Protein AF-A0A822CSU9-F1 (afdb_monomer)

pLDDT: mean 90.87, std 5.8, range [74.0, 97.38]

Organism: NCBI:txid392032

Mean predicted aligned error: 4.39 Å

Secondary structure (DSSP, 8-state):
-HHHHHHTTSS-STT--HHHHHHHHHHHSPPPTTS--HHHHHHHHHH-S-GGGGGGGHHHHHHHHHHHHHSPP----------

Structure (mmCIF, N/CA/C/O backbone):
data_AF-A0A822CSU9-F1
#
_entry.id   AF-A0A822CSU9-F1
#
loop_
_atom_site.group_PDB
_atom_site.id
_atom_site.type_symbol
_atom_site.label_atom_id
_atom_site.label_alt_id
_atom_site.label_comp_id
_atom_site.label_asym_id
_atom_site.label_entity_id
_atom_site.label_seq_id
_atom_site.pdbx_PDB_ins_code
_atom_site.Cartn_x
_atom_site.Cartn_y
_atom_site.Cartn_z
_atom_site.occupancy
_atom_site.B_iso_or_equiv
_atom_site.auth_seq_id
_atom_site.auth_comp_id
_atom_site.auth_asym_id
_atom_site.auth_atom_id
_atom_site.pdbx_PDB_model_num
ATOM 1 N N . MET A 1 1 ? 8.458 11.788 -3.645 1.00 76.25 1 MET A N 1
ATOM 2 C CA . MET A 1 1 ? 7.189 11.036 -3.468 1.00 76.25 1 MET A CA 1
ATOM 3 C C . MET A 1 1 ? 7.182 10.237 -2.173 1.00 76.25 1 MET A C 1
ATOM 5 O O . MET A 1 1 ? 6.219 10.361 -1.435 1.00 76.25 1 MET A O 1
ATOM 9 N N . VAL A 1 2 ? 8.240 9.475 -1.863 1.00 79.50 2 VAL A N 1
ATOM 10 C CA . VAL A 1 2 ? 8.367 8.766 -0.572 1.00 79.50 2 VAL A CA 1
ATOM 11 C C . VAL A 1 2 ? 8.332 9.740 0.612 1.00 79.50 2 VAL A C 1
ATOM 13 O O . VAL A 1 2 ? 7.531 9.551 1.518 1.00 79.50 2 VAL A O 1
ATOM 16 N N . ASP A 1 3 ? 9.094 10.835 0.553 1.00 80.56 3 ASP A N 1
ATOM 17 C CA . ASP A 1 3 ? 9.113 11.832 1.638 1.00 80.56 3 ASP A CA 1
ATOM 18 C C . ASP A 1 3 ? 7.754 12.510 1.843 1.00 80.56 3 ASP A C 1
ATOM 20 O O . ASP A 1 3 ? 7.345 12.757 2.971 1.00 80.56 3 ASP A O 1
ATOM 24 N N . ILE A 1 4 ? 7.015 12.746 0.752 1.00 84.06 4 ILE A N 1
ATOM 25 C CA . ILE A 1 4 ? 5.650 13.294 0.792 1.00 84.06 4 ILE A CA 1
ATOM 26 C C . ILE A 1 4 ? 4.715 12.321 1.516 1.00 84.06 4 ILE A C 1
ATOM 28 O O . ILE A 1 4 ? 3.894 12.738 2.327 1.00 84.06 4 ILE A O 1
ATOM 32 N N . ALA A 1 5 ? 4.837 11.021 1.240 1.00 85.56 5 ALA A N 1
ATOM 33 C CA . ALA A 1 5 ? 4.039 10.014 1.923 1.00 85.56 5 ALA A CA 1
ATOM 34 C C . ALA A 1 5 ? 4.367 9.952 3.419 1.00 85.56 5 ALA A C 1
ATOM 36 O O . ALA A 1 5 ? 3.446 9.963 4.225 1.00 85.56 5 ALA A O 1
ATOM 37 N N . LEU A 1 6 ? 5.652 9.971 3.789 1.00 82.00 6 LEU A N 1
ATOM 38 C CA . LEU A 1 6 ? 6.082 9.990 5.190 1.00 82.00 6 LEU A CA 1
ATOM 39 C C . LEU A 1 6 ? 5.568 11.231 5.934 1.00 82.00 6 LEU A C 1
ATOM 41 O O . LEU A 1 6 ? 5.002 11.101 7.015 1.00 82.00 6 LEU A O 1
ATOM 45 N N . GLN A 1 7 ? 5.691 12.419 5.336 1.00 86.25 7 GLN A N 1
ATOM 46 C CA . GLN A 1 7 ? 5.200 13.673 5.923 1.00 86.25 7 GLN A CA 1
ATOM 47 C C . GLN A 1 7 ? 3.689 13.652 6.184 1.00 86.25 7 GLN A C 1
ATOM 49 O O . GLN A 1 7 ? 3.227 14.155 7.205 1.00 86.25 7 GLN A O 1
ATOM 54 N N . ASN A 1 8 ? 2.926 13.039 5.281 1.00 84.19 8 ASN A N 1
ATOM 55 C CA . ASN A 1 8 ? 1.472 12.927 5.386 1.00 84.19 8 ASN A CA 1
ATOM 56 C C . ASN A 1 8 ? 1.005 11.761 6.276 1.00 84.19 8 ASN A C 1
ATOM 58 O O . ASN A 1 8 ? -0.198 11.545 6.412 1.00 84.19 8 ASN A O 1
ATOM 62 N N . SER A 1 9 ? 1.936 11.002 6.852 1.00 88.62 9 SER A N 1
ATOM 63 C CA . SER A 1 9 ? 1.672 9.805 7.654 1.00 88.62 9 SER A CA 1
ATOM 64 C C . SER A 1 9 ? 2.112 9.956 9.112 1.00 88.62 9 SER A C 1
ATOM 66 O O . SER A 1 9 ? 2.227 8.955 9.818 1.00 88.62 9 SER A O 1
ATOM 68 N N . ASN A 1 10 ? 2.347 11.189 9.572 1.00 81.94 10 ASN A N 1
ATOM 69 C CA . ASN A 1 10 ? 2.646 11.486 10.972 1.00 81.94 10 ASN A CA 1
ATOM 70 C C . ASN A 1 10 ? 1.443 11.169 11.876 1.00 81.94 10 ASN A C 1
ATOM 72 O O . ASN A 1 10 ? 0.317 11.526 11.545 1.00 81.94 10 ASN A O 1
ATOM 76 N N . GLU A 1 11 ? 1.712 10.519 13.014 1.00 83.75 11 GLU A N 1
ATOM 77 C CA . GLU A 1 11 ? 0.720 10.141 14.040 1.00 83.75 11 GLU A CA 1
ATOM 78 C C . GLU A 1 11 ? -0.536 9.451 13.475 1.00 83.75 11 GLU A C 1
ATOM 80 O O . GLU A 1 11 ? -1.661 9.925 13.656 1.00 83.75 11 GLU A O 1
ATOM 85 N N . PRO A 1 12 ? -0.376 8.327 12.756 1.00 82.75 12 PRO A N 1
ATOM 86 C CA . PRO A 1 12 ? -1.508 7.694 12.108 1.00 82.75 12 PRO A CA 1
ATOM 87 C C . PRO A 1 12 ? -2.462 7.056 13.142 1.00 82.75 12 PRO A C 1
ATOM 89 O O . PRO A 1 12 ? -2.019 6.571 14.188 1.00 82.75 12 PRO A O 1
ATOM 92 N N . PRO A 1 13 ? -3.777 7.038 12.859 1.00 78.75 13 PRO A N 1
ATOM 93 C CA . PRO A 1 13 ? -4.772 6.432 13.740 1.00 78.75 13 PRO A CA 1
ATOM 94 C C . PRO A 1 13 ? -4.658 4.897 13.756 1.00 78.75 13 PRO A C 1
ATOM 96 O O . PRO A 1 13 ? -3.859 4.301 13.038 1.00 78.75 1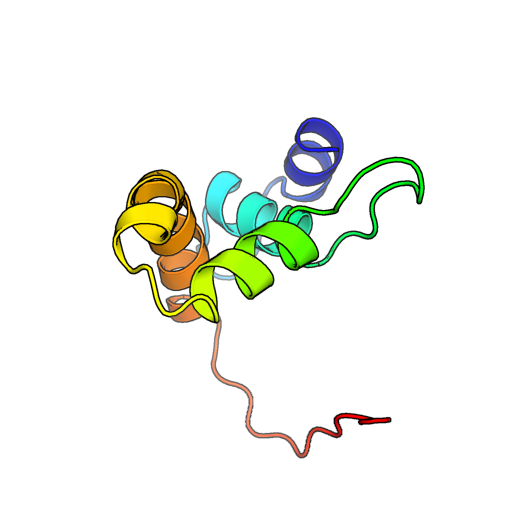3 PRO A O 1
ATOM 99 N N . ASP A 1 14 ? -5.485 4.235 14.567 1.00 78.81 14 ASP A N 1
ATOM 100 C CA . ASP A 1 14 ? -5.701 2.777 14.511 1.00 78.81 14 ASP A CA 1
ATOM 101 C C . ASP A 1 14 ? -4.472 1.898 14.831 1.00 78.81 14 ASP A C 1
ATOM 103 O O . ASP A 1 14 ? -4.436 0.711 14.508 1.00 78.81 14 ASP A O 1
ATOM 107 N N . GLY A 1 15 ? -3.459 2.453 15.508 1.00 82.62 15 GLY A N 1
ATOM 108 C CA . GLY A 1 15 ? -2.300 1.692 15.995 1.00 82.62 15 GLY A CA 1
ATOM 109 C C . GLY A 1 15 ? -1.350 1.198 14.896 1.00 82.62 15 GLY A C 1
ATOM 110 O O . GLY A 1 15 ? -0.545 0.289 15.136 1.00 82.62 15 GLY A O 1
ATOM 111 N N . ILE A 1 16 ? -1.434 1.773 13.694 1.00 93.06 16 ILE A N 1
ATOM 112 C CA . ILE A 1 16 ? -0.445 1.550 12.634 1.00 93.06 16 ILE A CA 1
ATOM 113 C C . ILE A 1 16 ? 0.791 2.426 12.871 1.00 93.06 16 ILE A C 1
ATOM 115 O O . ILE A 1 16 ? 0.731 3.436 13.566 1.00 93.06 16 ILE A O 1
ATOM 119 N N . THR A 1 17 ? 1.940 2.037 12.329 1.00 94.75 17 THR A N 1
ATOM 120 C CA . THR A 1 17 ? 3.156 2.863 12.392 1.00 94.75 17 THR A CA 1
ATOM 121 C C . THR A 1 17 ? 3.171 3.913 11.277 1.00 94.75 17 THR A C 1
ATOM 123 O O . THR A 1 17 ? 2.464 3.783 10.274 1.00 94.75 17 THR A O 1
ATOM 126 N N . THR A 1 18 ? 4.014 4.942 11.409 1.00 94.50 18 THR A N 1
ATOM 127 C CA . THR A 1 18 ? 4.253 5.926 10.336 1.00 94.50 18 THR A CA 1
ATOM 128 C C . THR A 1 18 ? 4.657 5.246 9.027 1.00 94.50 18 THR A C 1
ATOM 130 O O . THR A 1 18 ? 4.115 5.581 7.979 1.00 94.50 18 THR A O 1
ATOM 133 N N . ASP A 1 19 ? 5.535 4.239 9.082 1.00 95.06 19 ASP A N 1
ATOM 134 C CA . ASP A 1 19 ? 5.981 3.494 7.897 1.00 95.06 19 ASP A CA 1
ATOM 135 C C . ASP A 1 19 ? 4.851 2.680 7.254 1.00 95.06 19 ASP A C 1
ATOM 137 O O . ASP A 1 19 ? 4.756 2.597 6.032 1.00 95.06 19 ASP A O 1
ATOM 141 N N . GLU A 1 20 ? 3.975 2.086 8.064 1.00 95.38 20 GLU A N 1
ATOM 142 C CA . GLU A 1 20 ? 2.800 1.345 7.598 1.00 95.38 20 GLU A CA 1
ATOM 143 C C . GLU A 1 20 ? 1.791 2.269 6.902 1.00 95.38 20 GLU A C 1
ATOM 145 O O . GLU A 1 20 ? 1.331 1.972 5.796 1.00 95.38 20 GLU A O 1
ATOM 150 N N . SER A 1 21 ? 1.495 3.420 7.514 1.00 95.19 21 SER A N 1
ATOM 151 C CA . SER A 1 21 ? 0.650 4.463 6.923 1.00 95.19 21 SER A CA 1
ATOM 152 C C . SER A 1 21 ? 1.259 5.005 5.625 1.00 95.19 21 SER A C 1
ATOM 154 O O . SER A 1 21 ? 0.586 5.072 4.592 1.00 95.19 21 SER A O 1
ATOM 156 N N . ALA A 1 22 ? 2.561 5.299 5.635 1.00 95.06 22 ALA A N 1
ATOM 157 C CA . ALA A 1 22 ? 3.276 5.788 4.465 1.00 95.06 22 ALA A CA 1
ATOM 158 C C . ALA A 1 22 ? 3.310 4.737 3.351 1.00 95.06 22 ALA A C 1
ATOM 160 O O . ALA A 1 22 ? 3.169 5.085 2.181 1.00 95.06 22 ALA A O 1
ATOM 161 N N . ALA A 1 23 ? 3.425 3.446 3.678 1.00 95.88 23 ALA A N 1
ATOM 162 C CA . ALA A 1 23 ? 3.361 2.375 2.690 1.00 95.88 23 ALA A CA 1
ATOM 163 C C . ALA A 1 23 ? 2.011 2.357 1.959 1.00 95.88 23 ALA A C 1
ATOM 165 O O . ALA A 1 23 ? 2.001 2.270 0.728 1.00 95.88 23 ALA A O 1
ATOM 16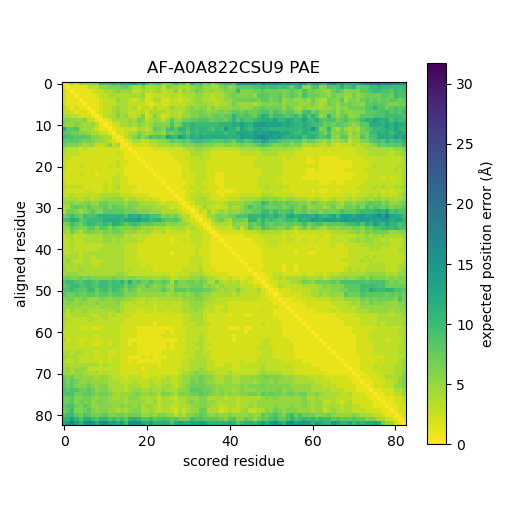6 N N . ILE A 1 24 ? 0.895 2.499 2.687 1.00 95.19 24 ILE A N 1
AT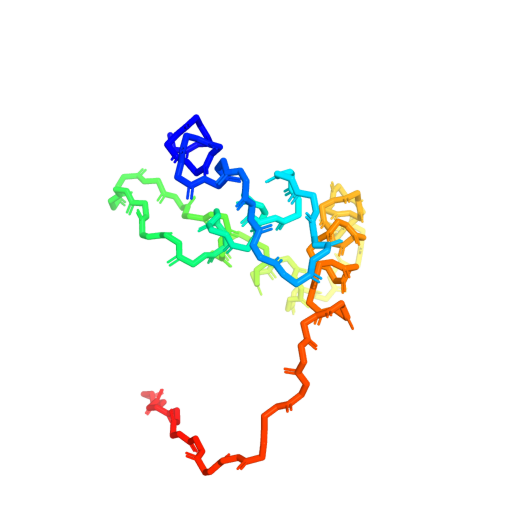OM 167 C CA . ILE A 1 24 ? -0.445 2.625 2.093 1.00 95.19 24 ILE A CA 1
ATOM 168 C C . ILE A 1 24 ? -0.517 3.882 1.219 1.00 95.19 24 ILE A C 1
ATOM 170 O O . ILE A 1 24 ? -0.992 3.811 0.086 1.00 95.19 24 ILE A O 1
ATOM 174 N N . HIS A 1 25 ? -0.001 5.014 1.699 1.00 94.31 25 HIS A N 1
ATOM 175 C CA . HIS A 1 25 ? 0.001 6.268 0.948 1.00 94.31 25 HIS A CA 1
ATOM 176 C C . HIS A 1 25 ? 0.810 6.152 -0.358 1.00 94.31 25 HIS A C 1
ATOM 178 O O . HIS A 1 25 ? 0.314 6.490 -1.429 1.00 94.31 25 HIS A O 1
ATOM 184 N N . ILE A 1 26 ? 2.025 5.599 -0.329 1.00 94.12 26 ILE A N 1
ATOM 185 C CA . ILE A 1 26 ? 2.847 5.404 -1.539 1.00 94.12 26 ILE A CA 1
ATOM 186 C C . ILE A 1 26 ? 2.133 4.497 -2.552 1.00 94.12 26 ILE A C 1
ATOM 188 O O . ILE A 1 26 ? 2.272 4.700 -3.761 1.00 94.12 26 ILE A O 1
ATOM 192 N N . TYR A 1 27 ? 1.361 3.516 -2.078 1.00 95.00 27 TYR A N 1
ATOM 193 C CA . TYR A 1 27 ? 0.563 2.647 -2.940 1.00 95.00 27 TYR A CA 1
ATOM 194 C C . TYR A 1 27 ? -0.625 3.371 -3.589 1.00 95.00 27 TYR A C 1
ATOM 196 O O . TYR A 1 27 ? -1.043 2.992 -4.678 1.00 95.00 27 TYR A O 1
ATOM 204 N N . THR A 1 28 ? -1.189 4.400 -2.960 1.00 92.12 28 THR A N 1
ATOM 205 C CA . THR A 1 28 ? -2.399 5.080 -3.456 1.00 92.12 28 THR A CA 1
ATOM 206 C C . THR A 1 28 ? -2.126 6.417 -4.137 1.00 92.12 28 THR A C 1
ATOM 208 O O . THR A 1 28 ? -2.973 6.892 -4.894 1.00 92.12 28 THR A O 1
ATOM 211 N N . ILE A 1 29 ? -0.959 7.024 -3.917 1.00 90.31 29 ILE A N 1
ATOM 212 C CA . ILE A 1 29 ? -0.609 8.311 -4.515 1.00 90.31 29 ILE A CA 1
ATOM 213 C C . ILE A 1 29 ? -0.312 8.181 -6.011 1.00 90.31 29 ILE A C 1
ATOM 215 O O . ILE A 1 29 ? 0.388 7.273 -6.470 1.00 90.31 29 ILE A O 1
ATOM 219 N N . GLN A 1 30 ? -0.812 9.144 -6.782 1.00 85.44 30 GLN A N 1
ATOM 220 C CA . GLN A 1 30 ? -0.465 9.287 -8.189 1.00 85.44 30 GLN A CA 1
ATOM 221 C C . GLN A 1 30 ? 0.959 9.836 -8.314 1.00 85.44 30 GLN A C 1
ATOM 223 O O . GLN A 1 30 ? 1.329 10.804 -7.653 1.00 85.44 30 GLN A O 1
ATOM 228 N N . TRP A 1 31 ? 1.761 9.218 -9.176 1.00 86.75 31 TRP A N 1
ATOM 229 C CA . TRP A 1 31 ? 3.085 9.730 -9.525 1.00 86.75 31 TRP A CA 1
ATOM 230 C C . TRP A 1 31 ? 2.996 10.530 -10.828 1.00 86.75 31 TRP A C 1
ATOM 232 O O . TRP A 1 31 ? 2.070 10.289 -11.611 1.00 86.75 31 TRP A O 1
ATOM 242 N N . PRO A 1 32 ? 3.931 11.468 -11.075 1.00 86.19 32 PRO A N 1
ATOM 243 C CA . PRO A 1 32 ? 4.011 12.164 -12.355 1.00 86.19 32 PRO A CA 1
ATOM 244 C C . PRO A 1 32 ? 4.080 11.174 -13.521 1.00 86.19 32 PRO A C 1
ATOM 246 O O . PRO A 1 32 ? 4.748 10.149 -13.409 1.00 86.19 32 PRO A O 1
ATOM 249 N N . ASP A 1 33 ? 3.447 11.496 -14.651 1.00 79.50 33 ASP A N 1
ATOM 250 C CA . ASP A 1 33 ? 3.318 10.583 -15.804 1.00 79.50 33 ASP A CA 1
ATOM 251 C C . ASP A 1 33 ? 4.654 10.143 -16.417 1.00 79.50 33 ASP A C 1
ATOM 253 O O . ASP A 1 33 ? 4.722 9.153 -17.141 1.00 79.50 33 ASP A O 1
ATOM 257 N N . THR A 1 34 ? 5.734 10.850 -16.092 1.00 83.12 34 THR A N 1
ATOM 258 C CA . THR A 1 34 ? 7.102 10.513 -16.490 1.00 83.12 34 THR A CA 1
ATOM 259 C C . THR A 1 34 ? 7.679 9.306 -15.747 1.00 83.12 34 THR A C 1
ATOM 261 O O . THR A 1 34 ? 8.731 8.814 -16.145 1.00 83.12 34 THR A O 1
ATOM 264 N N . HIS A 1 35 ? 7.027 8.825 -14.682 1.00 81.25 35 HIS A N 1
ATOM 265 C CA . HIS A 1 35 ? 7.502 7.713 -13.862 1.00 81.25 35 HIS A CA 1
ATOM 266 C C . HIS A 1 35 ? 6.383 6.702 -13.587 1.00 81.25 35 HIS A C 1
ATOM 268 O O . HIS A 1 35 ? 5.256 7.057 -13.234 1.00 81.25 35 HIS A O 1
ATOM 274 N N . ASP A 1 36 ? 6.706 5.412 -13.689 1.00 85.56 36 ASP A N 1
ATOM 275 C CA . ASP A 1 36 ? 5.798 4.362 -13.235 1.00 85.56 36 ASP A CA 1
ATOM 276 C C . ASP A 1 36 ? 5.633 4.463 -11.706 1.00 85.56 36 ASP A C 1
ATOM 278 O O . ASP A 1 36 ? 6.604 4.397 -10.951 1.00 85.56 36 ASP A O 1
ATOM 282 N N . SER A 1 37 ? 4.389 4.629 -11.242 1.00 89.62 37 SER A N 1
ATOM 283 C CA . SER A 1 37 ? 4.092 4.651 -9.809 1.00 89.62 37 SER A CA 1
ATOM 284 C C . SER A 1 37 ? 4.359 3.291 -9.173 1.00 89.62 37 SER A C 1
ATOM 286 O O . SER A 1 37 ? 4.261 2.245 -9.825 1.00 89.62 37 SER A O 1
ATOM 288 N N . LEU A 1 38 ? 4.619 3.287 -7.864 1.00 92.06 38 LEU A N 1
ATOM 289 C CA . LEU A 1 38 ? 4.824 2.049 -7.114 1.00 92.06 38 LEU A CA 1
ATOM 290 C C . LEU A 1 38 ? 3.650 1.069 -7.293 1.00 92.06 38 LEU A C 1
ATOM 292 O O . LEU A 1 38 ? 3.869 -0.115 -7.537 1.00 92.06 38 LEU A O 1
ATOM 296 N N . TYR A 1 39 ? 2.411 1.570 -7.275 1.00 92.00 39 TYR A N 1
ATOM 297 C CA . TYR A 1 39 ? 1.214 0.787 -7.596 1.00 92.00 39 TYR A CA 1
ATOM 298 C C . TYR A 1 39 ? 1.301 0.079 -8.952 1.00 92.00 39 TYR A C 1
ATOM 300 O O . TYR A 1 39 ? 0.979 -1.107 -9.039 1.00 92.00 39 TYR A O 1
ATOM 308 N N . LYS A 1 40 ? 1.725 0.781 -10.012 1.00 92.00 40 LYS A N 1
ATOM 309 C CA . LYS A 1 40 ? 1.830 0.203 -11.360 1.00 92.00 40 LYS A CA 1
ATOM 310 C C . LYS A 1 40 ? 2.893 -0.892 -11.398 1.00 92.00 40 LYS A C 1
ATOM 312 O O . LYS A 1 40 ? 2.617 -1.979 -11.903 1.00 92.00 40 LYS A O 1
ATOM 317 N N . LEU A 1 41 ? 4.074 -0.620 -10.839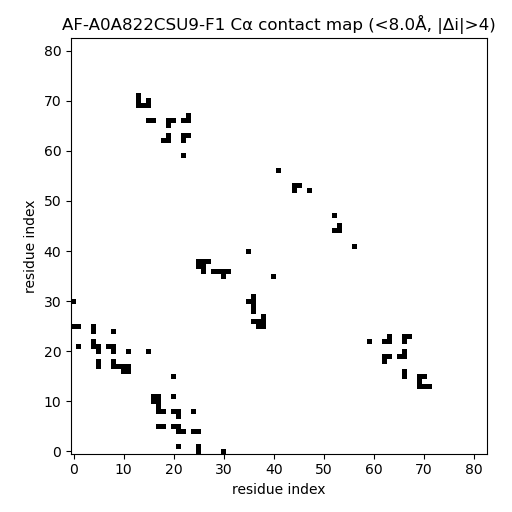 1.00 93.50 41 LEU A N 1
ATOM 318 C CA . LEU A 1 41 ? 5.200 -1.558 -10.825 1.00 93.50 41 LEU A CA 1
ATOM 319 C C . LEU A 1 41 ? 4.881 -2.815 -10.014 1.00 93.50 41 LEU A C 1
ATOM 321 O O . LEU A 1 41 ? 5.012 -3.927 -10.523 1.00 93.50 41 LEU A O 1
ATOM 325 N N . LEU A 1 42 ? 4.394 -2.645 -8.785 1.00 94.25 42 LEU A N 1
ATOM 326 C CA . LEU A 1 42 ? 4.085 -3.759 -7.896 1.00 94.25 42 LEU A CA 1
ATOM 327 C C . LEU A 1 42 ? 2.957 -4.628 -8.458 1.00 94.25 42 LEU A C 1
ATOM 329 O O . LEU A 1 42 ? 3.076 -5.850 -8.482 1.00 94.25 42 LEU A O 1
ATOM 333 N N . ASN A 1 43 ? 1.880 -4.026 -8.971 1.00 93.31 43 ASN A N 1
ATOM 334 C CA . ASN A 1 43 ? 0.789 -4.803 -9.560 1.00 93.31 43 ASN A CA 1
ATOM 335 C C . ASN A 1 43 ? 1.159 -5.468 -10.889 1.00 93.31 43 ASN A C 1
ATOM 337 O O . ASN A 1 43 ? 0.512 -6.443 -11.269 1.00 93.31 43 ASN A O 1
ATOM 341 N N . ARG A 1 44 ? 2.171 -4.965 -11.607 1.00 93.50 44 ARG A N 1
ATOM 342 C CA . A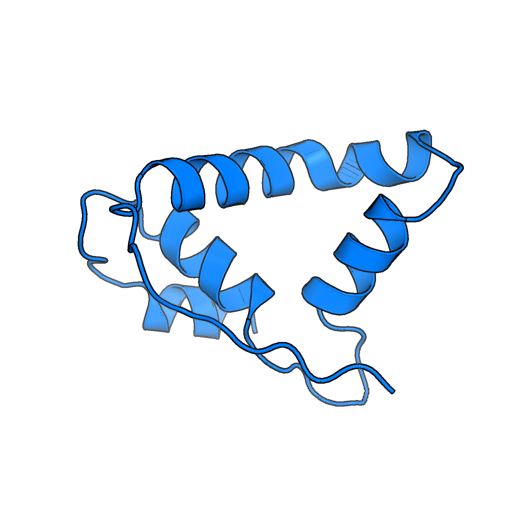RG A 1 44 ? 2.758 -5.670 -12.753 1.00 93.50 44 ARG A CA 1
ATOM 343 C C . ARG A 1 44 ? 3.523 -6.900 -12.264 1.00 93.50 44 ARG A C 1
ATOM 345 O O . ARG A 1 44 ? 3.217 -7.999 -12.710 1.00 93.50 44 ARG A O 1
ATOM 352 N N . ALA A 1 45 ? 4.414 -6.734 -11.285 1.00 94.38 45 ALA A N 1
ATOM 353 C CA . ALA A 1 45 ? 5.203 -7.829 -10.713 1.00 94.38 45 ALA A CA 1
ATOM 354 C C . ALA A 1 45 ? 4.335 -8.928 -10.070 1.00 94.38 45 ALA A C 1
ATOM 356 O O . ALA A 1 45 ? 4.637 -10.110 -10.198 1.00 94.38 45 ALA A O 1
ATOM 357 N N . LEU A 1 46 ? 3.226 -8.558 -9.420 1.00 93.94 46 LEU A N 1
ATOM 358 C 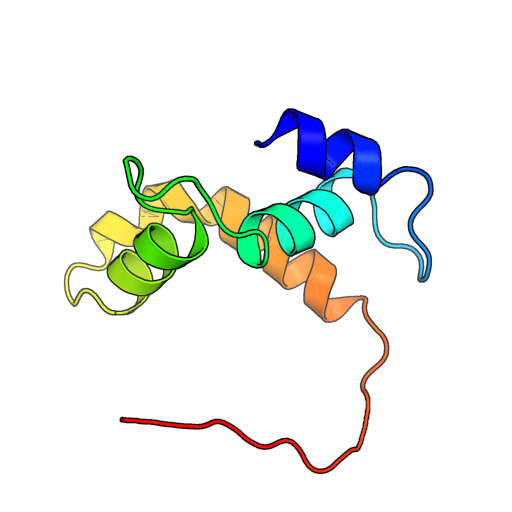CA . LEU A 1 46 ? 2.264 -9.507 -8.843 1.00 93.94 46 LEU A CA 1
ATOM 359 C C . LEU A 1 46 ? 1.513 -10.332 -9.900 1.00 93.94 46 LEU A C 1
ATOM 361 O O . LEU A 1 46 ? 1.085 -11.447 -9.607 1.00 93.94 46 LEU A O 1
ATOM 365 N N . ARG A 1 47 ? 1.319 -9.783 -11.106 1.00 93.25 47 ARG A N 1
ATOM 366 C CA . ARG A 1 47 ? 0.624 -10.456 -12.215 1.00 93.25 47 ARG A CA 1
ATOM 367 C C . ARG A 1 47 ? 1.563 -11.250 -13.118 1.00 93.25 47 ARG A C 1
ATOM 369 O O . ARG A 1 47 ? 1.082 -12.100 -13.858 1.00 93.25 47 ARG 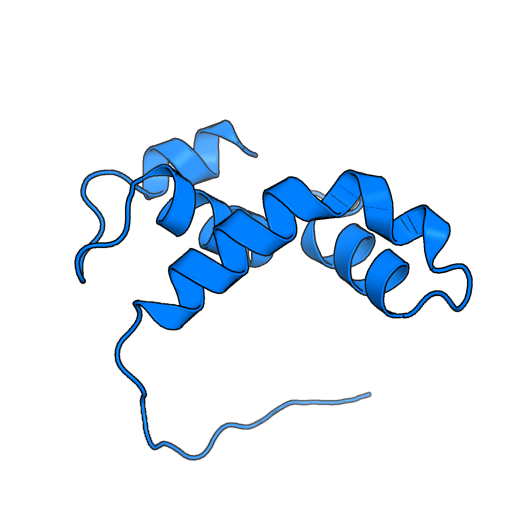A O 1
ATOM 376 N N . ASP A 1 48 ? 2.864 -10.981 -13.063 1.00 93.31 48 ASP A N 1
ATOM 377 C CA . ASP A 1 48 ? 3.858 -11.692 -13.862 1.00 93.31 48 ASP A CA 1
ATOM 378 C C . ASP A 1 48 ? 3.958 -13.167 -13.429 1.00 93.31 48 ASP A C 1
ATOM 380 O O . ASP A 1 48 ? 3.959 -13.513 -12.241 1.00 93.31 48 ASP A O 1
ATOM 384 N N . GLU A 1 49 ? 4.044 -14.068 -14.405 1.00 91.38 49 GLU A N 1
ATOM 385 C CA . GLU A 1 49 ? 4.223 -15.504 -14.178 1.00 91.38 49 GLU A CA 1
ATOM 386 C C . GLU A 1 49 ? 5.599 -15.819 -13.574 1.00 91.38 49 GLU A C 1
ATOM 388 O O . GLU A 1 49 ? 5.757 -16.785 -12.819 1.00 91.38 49 GLU A O 1
ATOM 393 N N . ARG A 1 50 ? 6.593 -14.962 -13.827 1.00 93.12 50 ARG A N 1
ATOM 394 C CA . ARG A 1 50 ? 7.962 -15.080 -13.325 1.00 93.12 50 ARG A CA 1
ATOM 395 C C . ARG A 1 50 ? 8.021 -14.687 -11.851 1.00 93.12 50 ARG A C 1
ATOM 397 O O . ARG A 1 50 ? 8.450 -13.599 -11.481 1.00 93.12 50 ARG A O 1
ATOM 404 N N . ARG A 1 51 ? 7.674 -15.631 -10.972 1.00 87.25 51 ARG A N 1
ATOM 405 C CA . ARG A 1 51 ? 7.632 -15.447 -9.502 1.00 87.25 51 ARG A CA 1
ATOM 406 C C . ARG A 1 51 ? 8.923 -14.900 -8.878 1.00 87.25 51 ARG A C 1
ATOM 408 O O . ARG A 1 51 ? 8.874 -14.300 -7.808 1.00 87.25 51 ARG A O 1
ATOM 415 N N . ASN A 1 52 ? 10.075 -15.084 -9.527 1.00 91.00 52 ASN A N 1
ATOM 416 C CA . ASN A 1 52 ? 11.344 -14.517 -9.065 1.00 91.00 52 ASN A CA 1
ATOM 417 C C . ASN A 1 52 ? 11.360 -12.981 -9.098 1.00 91.00 52 ASN A C 1
ATOM 419 O O . ASN A 1 52 ? 12.016 -12.385 -8.246 1.00 91.00 52 ASN A O 1
ATOM 423 N N . GLU A 1 53 ? 10.609 -12.347 -10.003 1.00 89.12 53 GLU A N 1
ATOM 424 C CA . GLU A 1 53 ? 10.503 -10.884 -10.072 1.00 89.12 53 GLU A CA 1
ATOM 425 C C . GLU A 1 53 ? 9.745 -10.288 -8.880 1.00 89.12 53 GLU A C 1
ATOM 427 O O . GLU A 1 53 ? 9.852 -9.092 -8.616 1.00 89.12 53 GLU A O 1
ATOM 432 N N . LEU A 1 54 ? 9.035 -11.119 -8.105 1.00 93.88 54 LEU A N 1
ATOM 433 C CA . LEU A 1 54 ? 8.346 -10.677 -6.898 1.00 93.88 54 LEU A CA 1
ATOM 434 C C . LEU A 1 54 ? 9.271 -10.592 -5.674 1.00 93.88 54 LEU A C 1
ATOM 436 O O . LEU A 1 54 ? 8.977 -9.846 -4.743 1.00 93.88 54 LEU A O 1
ATOM 440 N N . LYS A 1 55 ? 10.401 -11.314 -5.662 1.00 94.56 55 LYS A N 1
ATOM 441 C CA . LYS A 1 55 ? 11.309 -11.386 -4.500 1.00 94.56 55 LYS A CA 1
ATOM 442 C C . LYS A 1 55 ? 11.777 -10.014 -3.988 1.00 94.56 55 LYS A C 1
ATOM 444 O O . LYS A 1 55 ? 11.735 -9.821 -2.772 1.00 94.56 55 LYS A O 1
ATOM 449 N N . PRO A 1 56 ? 12.155 -9.041 -4.845 1.00 94.56 56 PRO A N 1
ATOM 450 C CA . PRO A 1 56 ? 12.547 -7.705 -4.384 1.00 94.56 56 PRO A CA 1
ATOM 451 C C . PRO A 1 56 ? 11.438 -6.962 -3.623 1.00 94.56 56 PRO A C 1
ATOM 453 O O . PRO A 1 56 ? 11.724 -6.075 -2.824 1.00 94.56 56 PRO A O 1
ATOM 456 N N . TRP A 1 57 ? 10.174 -7.336 -3.835 1.00 95.62 57 TRP A N 1
ATOM 457 C CA . TRP A 1 57 ? 9.013 -6.677 -3.240 1.00 95.62 57 TRP A CA 1
ATOM 458 C C . TRP A 1 57 ? 8.610 -7.252 -1.882 1.00 95.62 57 TRP A C 1
ATOM 460 O O . TRP A 1 57 ? 7.739 -6.682 -1.233 1.00 95.62 57 TRP A O 1
ATOM 470 N N . PHE A 1 58 ? 9.207 -8.355 -1.421 1.00 95.88 58 PHE A N 1
ATOM 471 C CA . PHE A 1 58 ? 8.740 -9.065 -0.221 1.00 95.88 58 PHE A CA 1
ATOM 472 C C . PHE A 1 58 ? 8.755 -8.207 1.044 1.00 95.88 58 PHE A C 1
ATOM 474 O O . PHE A 1 58 ? 7.794 -8.248 1.812 1.00 95.88 58 PHE A O 1
ATOM 481 N N . SER A 1 59 ? 9.793 -7.394 1.248 1.00 96.75 59 SER A N 1
ATOM 482 C CA . SER A 1 59 ? 9.862 -6.491 2.404 1.00 96.75 59 SER A CA 1
ATOM 483 C C . SER A 1 59 ? 8.742 -5.451 2.372 1.00 96.75 59 SER A C 1
ATOM 485 O O . SER A 1 59 ? 8.080 -5.226 3.384 1.00 96.75 59 SER A O 1
ATOM 487 N N . TYR A 1 60 ? 8.477 -4.874 1.197 1.00 96.62 60 TYR A N 1
ATOM 488 C CA . TYR A 1 60 ? 7.388 -3.918 1.021 1.00 96.62 60 TYR A CA 1
ATOM 489 C C . TYR A 1 60 ? 6.014 -4.583 1.180 1.00 96.62 60 TYR A C 1
ATOM 491 O O . TYR A 1 60 ? 5.158 -4.061 1.886 1.00 96.62 60 TYR A O 1
ATOM 499 N N . LEU A 1 61 ? 5.814 -5.763 0.584 1.00 97.19 61 LEU A N 1
ATOM 500 C CA . LEU A 1 61 ? 4.583 -6.545 0.709 1.00 97.19 61 LEU A CA 1
ATOM 501 C C . LEU A 1 61 ? 4.287 -6.894 2.164 1.00 97.19 61 LEU A C 1
ATOM 503 O O . LEU A 1 61 ? 3.157 -6.731 2.610 1.00 97.19 61 LEU A O 1
ATOM 507 N N . LYS A 1 62 ? 5.300 -7.319 2.925 1.00 97.38 62 LYS A N 1
ATOM 508 C CA . LYS A 1 62 ? 5.150 -7.562 4.359 1.00 97.38 62 LYS A CA 1
ATOM 509 C C . LYS A 1 62 ? 4.679 -6.299 5.080 1.00 97.38 62 LYS A C 1
ATOM 511 O O . LYS A 1 62 ? 3.736 -6.385 5.860 1.00 97.38 62 LYS A O 1
ATOM 516 N N . LEU A 1 63 ? 5.297 -5.150 4.805 1.00 97.31 63 LEU A N 1
ATOM 517 C CA . LEU A 1 63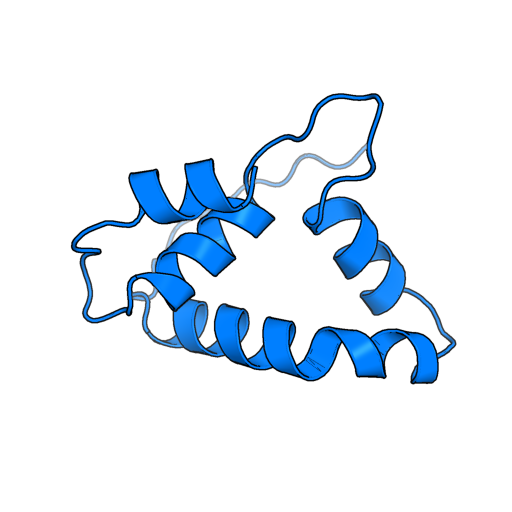 ? 4.947 -3.873 5.430 1.00 97.31 63 LEU A CA 1
ATOM 518 C C . LEU A 1 63 ? 3.499 -3.461 5.124 1.00 97.31 63 LEU A C 1
ATOM 520 O O . LEU A 1 63 ? 2.707 -3.287 6.046 1.00 97.31 63 LEU A O 1
ATOM 524 N N . ILE A 1 64 ? 3.127 -3.370 3.843 1.00 96.38 64 ILE A N 1
ATOM 525 C CA . ILE A 1 64 ? 1.786 -2.915 3.451 1.00 96.38 64 ILE A CA 1
ATOM 526 C C . ILE A 1 64 ? 0.692 -3.904 3.873 1.00 96.38 64 ILE A C 1
ATOM 528 O O . ILE A 1 64 ? -0.362 -3.481 4.334 1.00 96.38 64 ILE A O 1
ATOM 532 N N . LEU A 1 65 ? 0.921 -5.218 3.776 1.00 96.88 65 LEU A N 1
ATOM 533 C CA . LEU A 1 65 ? -0.078 -6.205 4.200 1.00 96.88 65 LEU A CA 1
ATOM 534 C C . LEU A 1 65 ? -0.259 -6.206 5.722 1.00 96.88 65 LEU A C 1
ATOM 536 O O . LEU A 1 65 ? -1.384 -6.359 6.190 1.00 96.88 65 LEU A O 1
ATOM 540 N N . THR A 1 66 ? 0.816 -5.986 6.487 1.00 96.44 66 THR A N 1
ATOM 541 C CA . THR A 1 66 ? 0.723 -5.822 7.948 1.00 96.44 66 THR A CA 1
ATOM 542 C C . THR A 1 66 ? -0.083 -4.572 8.298 1.00 96.44 66 THR A C 1
ATOM 544 O O . THR A 1 66 ? -0.973 -4.646 9.143 1.00 96.44 66 THR A O 1
ATOM 547 N N . ALA A 1 67 ? 0.159 -3.457 7.600 1.00 95.56 67 ALA A N 1
ATOM 548 C CA . ALA A 1 67 ? -0.610 -2.224 7.759 1.00 95.56 67 ALA A CA 1
ATOM 549 C C . ALA A 1 67 ? -2.108 -2.449 7.495 1.00 95.56 67 ALA A C 1
ATOM 551 O O . ALA A 1 67 ? -2.946 -2.121 8.329 1.00 95.56 67 ALA A O 1
ATOM 552 N N . LEU A 1 68 ? -2.446 -3.072 6.360 1.00 94.56 68 LEU A N 1
ATOM 553 C CA . LEU A 1 68 ? -3.832 -3.351 5.975 1.00 94.56 68 LEU A CA 1
ATOM 554 C C . LEU A 1 68 ? -4.538 -4.304 6.947 1.00 94.56 68 LEU A C 1
ATOM 556 O O . LEU A 1 68 ? -5.736 -4.159 7.162 1.00 94.56 68 LEU A O 1
ATOM 560 N N . TYR A 1 69 ? -3.815 -5.257 7.541 1.00 94.56 69 TYR A N 1
ATOM 561 C CA . TYR A 1 69 ? -4.374 -6.189 8.523 1.00 94.56 69 TYR A CA 1
ATOM 562 C C . TYR A 1 69 ? -4.758 -5.512 9.849 1.00 94.56 69 TYR A C 1
ATOM 564 O O . TYR A 1 69 ? -5.668 -5.978 10.531 1.00 94.56 69 TYR A O 1
ATOM 572 N N . LYS A 1 70 ? -4.081 -4.420 10.221 1.00 93.56 70 LYS A N 1
ATOM 573 C CA . LYS A 1 70 ? -4.390 -3.649 11.436 1.00 93.56 70 LYS A CA 1
ATOM 574 C C . LYS A 1 70 ? -5.623 -2.757 11.286 1.00 93.56 70 LYS A C 1
ATOM 576 O O . LYS A 1 70 ? -6.233 -2.406 12.291 1.00 93.56 70 LYS A O 1
ATOM 581 N N . LEU A 1 71 ? -5.988 -2.389 10.057 1.00 91.69 71 LEU A N 1
ATOM 582 C CA . LEU A 1 71 ? -7.128 -1.509 9.816 1.00 91.69 71 LEU A CA 1
ATOM 583 C C . LEU A 1 71 ? -8.452 -2.195 10.188 1.00 91.69 71 LEU A C 1
ATOM 585 O O . LEU A 1 71 ? -8.641 -3.382 9.898 1.00 91.69 71 LEU A O 1
ATOM 589 N N . PRO A 1 72 ? -9.408 -1.458 10.779 1.00 91.62 72 PRO A N 1
ATOM 590 C CA . PRO A 1 72 ? -10.707 -2.018 11.114 1.00 91.62 72 PRO A CA 1
ATOM 591 C C . PRO A 1 72 ? -11.459 -2.448 9.840 1.00 91.62 72 PRO A C 1
ATOM 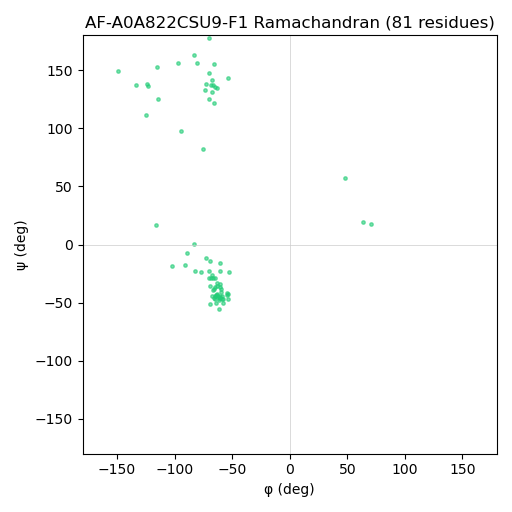593 O O . PRO A 1 72 ? -11.521 -1.691 8.865 1.00 91.62 72 PRO A O 1
ATOM 596 N N . PRO A 1 73 ? -12.076 -3.643 9.818 1.00 91.62 73 PRO A N 1
ATOM 597 C CA . PRO A 1 73 ? -12.846 -4.090 8.667 1.00 91.62 73 PRO A CA 1
ATOM 598 C C . PRO A 1 73 ? -14.121 -3.252 8.505 1.00 91.62 73 PRO A C 1
ATOM 600 O O . PRO A 1 73 ? -14.847 -2.997 9.466 1.00 91.62 73 PRO A O 1
ATOM 603 N N . ILE A 1 74 ? -14.444 -2.876 7.265 1.00 93.69 74 ILE A N 1
ATOM 604 C CA . ILE A 1 74 ? -15.649 -2.102 6.936 1.00 93.69 74 ILE A CA 1
ATOM 605 C C . ILE A 1 74 ? -16.583 -2.956 6.077 1.00 93.69 74 ILE A C 1
ATOM 607 O O . ILE A 1 74 ? -16.204 -3.433 5.008 1.00 93.69 74 ILE A O 1
ATOM 611 N N . LYS A 1 75 ? -17.841 -3.109 6.506 1.00 96.31 75 LYS A N 1
ATOM 612 C CA . LYS A 1 75 ? -18.886 -3.785 5.724 1.00 96.31 75 LYS A CA 1
ATOM 613 C C . LYS A 1 75 ? -19.687 -2.760 4.919 1.00 96.31 75 LYS A C 1
ATOM 615 O O . LYS A 1 75 ? -20.603 -2.133 5.444 1.00 96.31 75 LYS A O 1
ATOM 620 N N . LYS A 1 76 ? -19.342 -2.585 3.641 1.00 96.69 76 LYS A N 1
ATOM 621 C CA . LYS A 1 76 ? -20.010 -1.645 2.725 1.00 96.69 76 LYS A CA 1
ATOM 622 C C . LYS A 1 76 ? -19.973 -2.162 1.286 1.00 96.69 76 LYS A C 1
ATOM 624 O O . LYS A 1 76 ? -19.022 -2.832 0.897 1.00 96.69 76 LYS A O 1
ATOM 629 N N . THR A 1 77 ? -20.984 -1.825 0.488 1.00 97.25 77 THR A N 1
ATOM 630 C CA . THR A 1 77 ? -20.963 -2.064 -0.963 1.00 97.25 77 THR A CA 1
ATOM 631 C C . THR A 1 77 ? -19.947 -1.136 -1.627 1.00 97.25 77 THR A C 1
ATOM 633 O O . THR A 1 77 ? -20.024 0.084 -1.472 1.00 97.25 77 THR A O 1
ATOM 636 N N . LEU A 1 78 ? -19.008 -1.716 -2.376 1.00 96.25 78 LEU A N 1
ATOM 637 C CA . LEU A 1 78 ? -17.984 -1.001 -3.138 1.00 96.25 78 LEU A CA 1
ATOM 638 C C . LEU A 1 78 ? -18.186 -1.232 -4.638 1.00 96.25 78 LEU A C 1
ATOM 640 O O . LEU A 1 78 ? -18.701 -2.269 -5.051 1.00 96.25 78 LEU A O 1
ATOM 644 N N . TRP A 1 79 ? -17.738 -0.274 -5.447 1.00 95.62 79 TRP A N 1
ATOM 645 C CA . TRP A 1 79 ? -17.839 -0.315 -6.903 1.00 95.62 79 TRP A CA 1
ATOM 646 C C . TRP A 1 79 ? -16.444 -0.183 -7.509 1.00 95.62 79 TRP A C 1
ATOM 648 O O . TRP A 1 79 ? -15.655 0.653 -7.072 1.00 95.62 79 TRP A O 1
ATOM 658 N N . ARG A 1 80 ? -16.141 -0.991 -8.528 1.00 94.62 80 ARG A N 1
ATOM 659 C CA . ARG A 1 80 ? -14.903 -0.892 -9.310 1.00 94.62 80 ARG A CA 1
ATOM 660 C C . ARG A 1 80 ? -15.265 -0.759 -10.780 1.00 94.62 80 ARG A C 1
ATOM 662 O O . ARG A 1 80 ? -15.741 -1.722 -11.375 1.00 94.62 80 ARG A O 1
ATOM 669 N N . ALA A 1 81 ? -15.006 0.408 -11.360 1.00 94.12 81 ALA A N 1
ATOM 670 C CA . ALA A 1 81 ? -15.079 0.573 -12.804 1.00 94.12 81 ALA A CA 1
ATOM 671 C C . ALA A 1 81 ? -13.960 -0.247 -13.463 1.00 94.12 81 ALA A C 1
ATOM 673 O O . ALA A 1 81 ? -12.803 -0.185 -13.043 1.00 94.12 81 ALA A O 1
ATOM 674 N N . VAL A 1 82 ? -14.317 -1.032 -14.474 1.00 90.50 82 VAL A N 1
ATOM 675 C CA . VAL A 1 82 ? -13.377 -1.775 -15.317 1.00 90.50 82 VAL A CA 1
ATOM 676 C C . VAL A 1 82 ? -13.660 -1.351 -16.752 1.00 90.50 82 VAL A C 1
ATOM 678 O O . VAL A 1 82 ? -14.823 -1.166 -17.110 1.00 90.50 82 VAL A O 1
ATOM 681 N N . ARG A 1 83 ? -12.600 -1.132 -17.527 1.00 74.00 83 ARG A N 1
ATOM 682 C CA . ARG A 1 83 ? -12.682 -0.835 -18.956 1.00 74.00 83 ARG A CA 1
ATOM 683 C C . ARG A 1 83 ? -12.469 -2.107 -19.760 1.00 74.00 83 ARG A C 1
ATOM 685 O O . ARG A 1 83 ? -11.649 -2.932 -19.299 1.00 74.00 83 ARG A O 1
#

Radius of gyration: 14.23 Å; Cα contacts (8 Å, |Δi|>4): 63; chains: 1; bounding box: 34×29×35 Å

Solvent-accessible surface area (backbone atoms only — not comparable to full-atom values): 5104 Å² total; per-residue (Å²): 107,69,67,59,23,44,68,75,13,65,87,46,71,79,85,46,49,43,67,26,45,15,41,49,40,48,49,70,51,87,53,64,91,94,47,85,30,60,42,59,52,51,57,47,38,73,68,43,86,58,63,73,68,37,59,86,43,48,69,58,50,52,43,36,54,53,34,61,68,57,51,81,87,79,95,70,95,81,85,80,93,79,134

Foldseek 3Di:
DLVVLLVVQPPHPLPADSQLSSLVVQLPDDDPPVDDGPVRQQVVQVPDPPVVSCVVCVVSCVSNVVSVVSDDDDDDDDDDDDD

Sequence (83 aa):
MVDIALQNSNEPPDGITTDESAAIHIYTIQWPDTHDSLYKLLNRALRDERRNELKPWFSYLKLILTALYKLPPIKKTLWRAVR